Protein AF-A0A9P5U4Q5-F1 (afdb_monomer)

Sequence (91 aa):
RPCPGISTKLLKGQSPHSTYPFTLHDQFGDPWDYSVRRGILALFSPSCCDLKQGERMCEGCTALNDDKRLKGILIRANEGRQQFVGFVLES

Radius of gyration: 13.44 Å; Cα contacts (8 Å, |Δi|>4): 106; chains: 1; bounding box: 36×24×29 Å

Organism: NCBI:txid206335

pLDDT: mean 77.57, std 14.33, range [34.72, 90.06]

Secondary structure (DSSP, 8-state):
-----EEEEPPTT--HHHHS-HHHHHHHT-SSEEEEETTEEEEE-TT-----TT-SS-HHHHHHHH-HHHHHHHHHHHTTS----------

Mean predicted aligned error: 8.08 Å

Nearest PDB structures (foldseek):
  6d95-assembly1_A  TM=5.892E-01  e=1.589E+00  Cereibacter sphaeroides ATCC 17025
  5awh-assembly2_B  TM=5.321E-01  e=1.812E+00  Cereibacter sphaeroides ATCC 17025
  6tcb-assembly1_B  TM=4.401E-01  e=2.516E+00  Pseudomonas aeruginosa PAO1

Solvent-accessible surface area (backbone atoms only — not comparable to full-atom values): 5702 Å² total; per-residue (Å²): 117,59,43,88,52,53,61,48,76,52,54,94,90,56,53,69,72,73,52,42,66,59,71,57,42,66,74,68,61,53,88,55,46,76,48,77,56,98,57,29,42,36,36,37,36,78,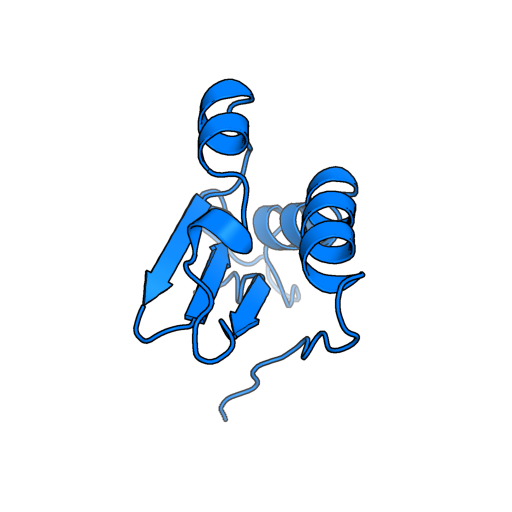75,36,81,64,61,58,92,91,53,92,54,12,69,37,31,50,50,58,75,63,36,66,65,57,51,50,48,48,46,61,49,31,75,83,53,93,80,83,69,79,81,86,84,80,133

Structure (mmCIF, N/CA/C/O backbone):
data_AF-A0A9P5U4Q5-F1
#
_entry.id   AF-A0A9P5U4Q5-F1
#
loop_
_atom_site.group_PDB
_atom_site.id
_atom_site.type_symbol
_atom_site.label_atom_id
_atom_site.label_alt_id
_atom_site.label_comp_id
_atom_site.label_asym_id
_atom_site.label_entity_id
_atom_site.label_seq_id
_atom_site.pdbx_PDB_ins_code
_atom_site.Cartn_x
_atom_site.Cartn_y
_atom_site.Cartn_z
_atom_site.occupancy
_atom_site.B_iso_or_equiv
_atom_site.auth_seq_id
_atom_site.auth_comp_id
_atom_site.auth_asym_id
_atom_site.auth_atom_id
_atom_site.pdbx_PDB_model_num
ATOM 1 N N . ARG A 1 1 ? 8.536 -12.592 -1.573 1.00 57.94 1 ARG A N 1
ATOM 2 C CA . ARG A 1 1 ? 8.241 -11.744 -2.757 1.00 57.94 1 ARG A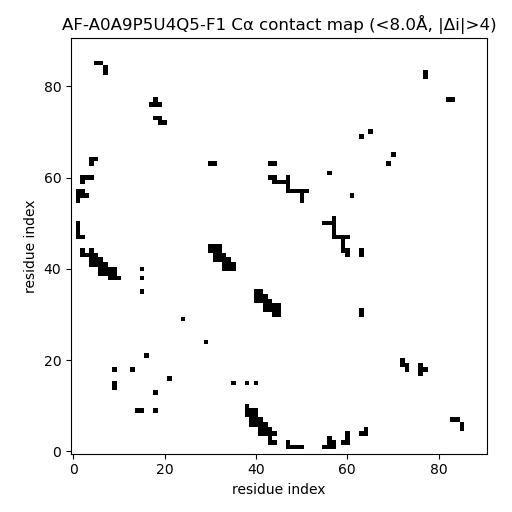 CA 1
ATOM 3 C C . ARG A 1 1 ? 9.304 -10.650 -2.823 1.00 57.94 1 ARG A C 1
ATOM 5 O O . ARG A 1 1 ? 9.660 -10.172 -1.754 1.00 57.94 1 ARG A O 1
ATOM 12 N N . PRO A 1 2 ? 9.782 -10.242 -4.012 1.00 66.44 2 PRO A N 1
ATOM 13 C CA . PRO A 1 2 ? 10.749 -9.143 -4.167 1.00 66.44 2 PRO A CA 1
ATOM 14 C C . PRO A 1 2 ? 10.191 -7.752 -3.791 1.00 66.44 2 PRO A C 1
ATOM 16 O O . PRO A 1 2 ? 10.932 -6.773 -3.758 1.00 66.44 2 PRO A O 1
ATOM 19 N N . CYS A 1 3 ? 8.897 -7.670 -3.454 1.00 72.12 3 CYS A N 1
ATOM 20 C CA . CYS A 1 3 ? 8.281 -6.535 -2.777 1.00 72.12 3 CYS A CA 1
ATOM 21 C C . CYS A 1 3 ? 7.804 -6.953 -1.378 1.00 72.12 3 CYS A C 1
ATOM 23 O O . CYS A 1 3 ? 6.905 -7.800 -1.299 1.00 72.12 3 CYS A O 1
ATOM 25 N N . PRO A 1 4 ? 8.352 -6.376 -0.290 1.00 72.94 4 PRO A N 1
ATOM 26 C CA . PRO A 1 4 ? 7.810 -6.568 1.058 1.00 72.94 4 PRO A CA 1
ATOM 27 C C . PRO A 1 4 ? 6.435 -5.903 1.237 1.00 72.94 4 PRO A C 1
ATOM 29 O O . PRO A 1 4 ? 5.657 -6.327 2.088 1.00 72.94 4 PRO A O 1
ATOM 32 N N . GLY A 1 5 ? 6.111 -4.908 0.404 1.00 83.94 5 GLY A N 1
ATOM 33 C CA . GLY A 1 5 ? 4.872 -4.142 0.504 1.00 83.94 5 GLY A CA 1
ATOM 34 C C . GLY A 1 5 ? 4.843 -3.213 1.721 1.00 83.94 5 GLY A C 1
ATOM 35 O O . GLY A 1 5 ? 5.835 -3.050 2.430 1.00 83.94 5 GLY A O 1
ATOM 36 N N . ILE A 1 6 ? 3.691 -2.588 1.952 1.00 87.00 6 ILE A N 1
ATOM 37 C CA . ILE A 1 6 ? 3.409 -1.759 3.126 1.00 87.00 6 ILE A CA 1
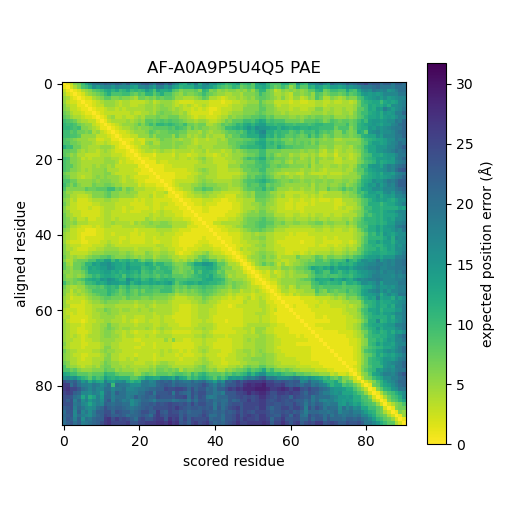ATOM 38 C C . ILE A 1 6 ? 2.331 -2.463 3.939 1.00 87.00 6 ILE A C 1
ATOM 40 O O . ILE A 1 6 ? 1.215 -2.652 3.461 1.00 87.00 6 ILE A O 1
ATOM 44 N N . SER A 1 7 ? 2.641 -2.839 5.176 1.00 85.94 7 SER A N 1
ATOM 45 C CA . SER A 1 7 ? 1.673 -3.451 6.085 1.00 85.94 7 SER A CA 1
ATOM 46 C C . SER A 1 7 ? 1.279 -2.502 7.206 1.00 85.94 7 SER A C 1
ATOM 48 O O . SER A 1 7 ? 2.135 -1.861 7.811 1.00 85.94 7 SER A O 1
ATOM 50 N N . THR A 1 8 ? -0.005 -2.479 7.543 1.00 81.88 8 THR A N 1
ATOM 51 C CA . THR A 1 8 ? -0.520 -1.821 8.740 1.00 81.88 8 THR A CA 1
ATOM 52 C C . THR A 1 8 ? -1.401 -2.779 9.533 1.00 81.88 8 THR A C 1
ATOM 54 O O . THR A 1 8 ? -2.191 -3.552 8.978 1.00 81.88 8 THR A O 1
ATOM 57 N N . LYS A 1 9 ? -1.244 -2.756 10.856 1.00 83.44 9 LYS A N 1
ATOM 58 C CA . LYS A 1 9 ? -2.057 -3.561 11.762 1.00 83.44 9 LYS A CA 1
ATOM 59 C C . LYS A 1 9 ? -3.385 -2.851 11.981 1.00 83.44 9 LYS A C 1
ATOM 61 O O . LYS A 1 9 ? -3.415 -1.712 12.436 1.00 83.44 9 LYS A O 1
ATOM 66 N N . LEU A 1 10 ? -4.479 -3.549 11.708 1.00 79.88 10 LEU A N 1
ATOM 67 C CA . LEU A 1 10 ? -5.812 -3.086 12.064 1.00 79.88 10 LEU A CA 1
ATOM 68 C C . LEU A 1 10 ? -5.956 -3.201 13.582 1.00 79.88 10 LEU A C 1
ATOM 70 O O . LEU A 1 10 ? -5.757 -4.272 14.166 1.00 79.88 10 LEU A O 1
ATOM 74 N N . LEU A 1 11 ? -6.264 -2.087 14.239 1.00 78.44 11 LEU A N 1
ATOM 75 C CA . LEU A 1 11 ? -6.495 -2.087 15.678 1.00 78.44 11 LEU A CA 1
ATOM 76 C C . LEU A 1 11 ? -7.792 -2.835 16.005 1.00 78.44 11 LEU A C 1
ATOM 78 O O . LEU A 1 11 ? -8.693 -2.974 15.175 1.00 78.44 11 LEU A O 1
ATOM 82 N N . LYS A 1 12 ? -7.909 -3.324 17.243 1.00 74.81 12 LYS A N 1
ATOM 83 C CA . LYS A 1 12 ? -9.111 -4.037 17.692 1.00 74.81 12 LYS A CA 1
ATOM 84 C C . LYS A 1 12 ? -10.336 -3.124 17.533 1.00 74.81 12 LYS A C 1
ATOM 86 O O . LYS A 1 12 ? -10.355 -2.024 18.075 1.00 74.81 12 LYS A O 1
ATOM 91 N N . GLY A 1 13 ? -11.337 -3.586 16.784 1.00 73.25 13 GLY A N 1
ATOM 92 C CA . GLY A 1 13 ? -12.544 -2.812 16.469 1.00 73.25 13 GLY A CA 1
ATOM 93 C C . GLY A 1 13 ? -12.466 -1.971 15.189 1.00 73.25 13 GLY A C 1
ATOM 94 O O . GLY A 1 13 ? -13.483 -1.410 14.795 1.00 73.25 13 GLY A O 1
ATOM 95 N N . GLN A 1 14 ? -11.317 -1.908 14.504 1.00 73.69 14 GLN A N 1
ATOM 96 C CA . GLN A 1 14 ? -11.245 -1.329 13.162 1.00 73.69 14 GLN A CA 1
ATOM 97 C C . GLN A 1 14 ? -11.642 -2.359 12.111 1.00 73.69 14 GLN A C 1
ATOM 99 O O . GLN A 1 14 ? -11.140 -3.485 12.091 1.00 73.69 14 GLN A O 1
ATOM 104 N N . SER A 1 15 ? -12.518 -1.944 11.200 1.00 79.62 15 SER A N 1
ATOM 105 C CA . SER A 1 15 ? -12.705 -2.663 9.948 1.00 79.62 15 SER A CA 1
ATOM 106 C C . SER A 1 15 ? -11.626 -2.219 8.956 1.00 79.62 15 SER A C 1
ATOM 108 O O . SER A 1 15 ? -11.207 -1.058 8.986 1.00 79.62 15 SER A O 1
ATOM 110 N N . PRO A 1 16 ? -11.210 -3.081 8.020 1.00 79.56 16 PRO A N 1
ATOM 111 C CA . PRO A 1 16 ? -10.300 -2.673 6.954 1.00 79.56 16 PRO A CA 1
ATOM 112 C C . PRO A 1 16 ? -10.817 -1.444 6.193 1.00 79.56 16 PRO A C 1
ATOM 114 O O . PRO A 1 16 ? -10.034 -0.579 5.813 1.00 79.56 16 PRO A O 1
ATOM 117 N N . HIS A 1 17 ? -12.144 -1.338 6.024 1.00 77.94 17 HIS A N 1
ATOM 118 C CA . HIS A 1 17 ? -12.802 -0.259 5.272 1.00 77.94 17 HIS A CA 1
ATOM 119 C C . HIS A 1 17 ? -12.707 1.097 5.975 1.00 77.94 17 HIS A C 1
ATOM 121 O O . HIS A 1 17 ? -12.848 2.131 5.333 1.00 77.94 17 HIS A O 1
ATOM 127 N N . SER A 1 18 ? -12.435 1.098 7.283 1.00 75.31 18 SER A N 1
ATOM 128 C CA . SER A 1 18 ? -12.148 2.316 8.047 1.00 75.31 18 SER A CA 1
ATOM 129 C C . SER A 1 18 ? -10.683 2.758 7.961 1.00 75.31 18 SER A C 1
ATOM 131 O O . SER A 1 18 ? -10.369 3.898 8.286 1.00 75.31 18 SER A O 1
ATOM 133 N N . THR A 1 19 ? -9.787 1.867 7.525 1.00 76.56 19 THR A N 1
ATOM 134 C CA . THR A 1 19 ? -8.338 2.109 7.454 1.00 76.56 19 THR A CA 1
ATOM 135 C C . THR A 1 19 ? -7.875 2.406 6.031 1.00 76.56 19 THR A C 1
ATOM 137 O O . THR A 1 19 ? -6.876 3.094 5.844 1.00 76.56 19 THR A O 1
ATOM 140 N N . TYR A 1 20 ? -8.586 1.907 5.019 1.00 84.56 20 TYR A N 1
ATOM 141 C CA . TYR A 1 20 ? -8.221 2.102 3.623 1.00 84.56 20 TYR A CA 1
ATOM 142 C C . TYR A 1 20 ? -9.452 2.351 2.739 1.00 84.56 20 TYR A C 1
ATOM 144 O O . TYR A 1 20 ? -10.440 1.621 2.845 1.00 84.56 20 TYR A O 1
ATOM 152 N N . PRO A 1 21 ? -9.421 3.366 1.855 1.00 85.12 21 PRO A N 1
ATOM 153 C CA . PRO A 1 21 ? -10.567 3.754 1.045 1.00 85.12 21 PRO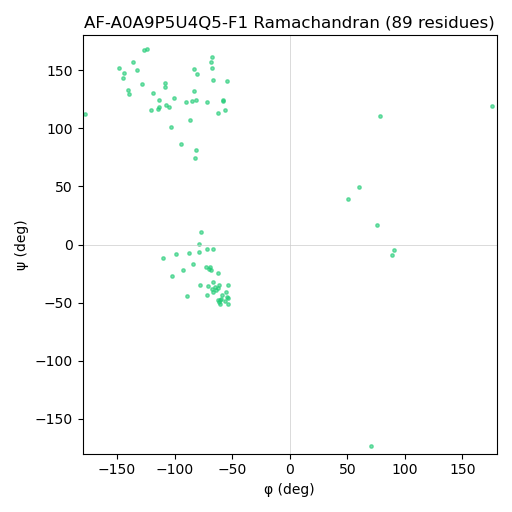 A CA 1
ATOM 154 C C . PRO A 1 21 ? -10.692 2.870 -0.207 1.00 85.12 21 PRO A C 1
ATOM 156 O O . PRO A 1 21 ? -10.407 3.310 -1.318 1.00 85.12 21 PRO A O 1
ATOM 159 N N . PHE A 1 22 ? -11.143 1.626 -0.039 1.00 85.25 22 PHE A N 1
ATOM 160 C CA . PHE A 1 22 ? -11.223 0.640 -1.130 1.00 85.25 22 PHE A CA 1
ATOM 161 C C . PHE A 1 22 ? -12.030 1.112 -2.346 1.00 85.25 22 PHE A C 1
ATOM 163 O O . PHE A 1 22 ? -11.598 0.934 -3.474 1.00 85.25 22 PHE A O 1
ATOM 170 N N . THR A 1 23 ? -13.157 1.794 -2.140 1.00 83.38 23 THR A N 1
ATOM 171 C CA . THR A 1 23 ? -13.960 2.313 -3.260 1.00 83.38 23 THR A CA 1
ATOM 172 C C . THR A 1 23 ? -13.193 3.335 -4.100 1.00 83.38 23 THR A C 1
ATOM 174 O O . THR A 1 23 ? -13.322 3.347 -5.320 1.00 83.38 23 THR A O 1
ATOM 177 N N . LEU A 1 24 ? -12.378 4.186 -3.464 1.00 82.88 24 LEU A N 1
ATOM 178 C CA . LEU A 1 24 ? -11.547 5.146 -4.194 1.00 82.88 24 L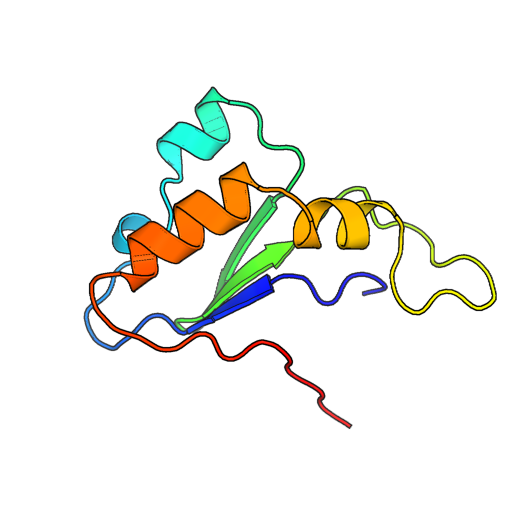EU A CA 1
ATOM 179 C C . LEU A 1 24 ? -10.407 4.439 -4.926 1.00 82.88 24 LEU A C 1
ATOM 181 O O . LEU A 1 24 ? -10.057 4.844 -6.027 1.00 82.88 24 LEU A O 1
ATOM 185 N N . HIS A 1 25 ? -9.854 3.384 -4.336 1.00 87.12 25 HIS A N 1
ATOM 186 C CA . HIS A 1 25 ? -8.815 2.578 -4.964 1.00 87.12 25 HIS A CA 1
ATOM 187 C C . HIS A 1 25 ? -9.280 1.961 -6.287 1.00 87.12 25 HIS A C 1
ATOM 189 O O . HIS A 1 25 ? -8.599 2.102 -7.302 1.00 87.12 25 HIS A O 1
ATOM 195 N N . ASP A 1 26 ? -10.478 1.370 -6.292 1.00 84.31 26 ASP A N 1
ATOM 196 C CA . ASP A 1 26 ? -11.068 0.788 -7.499 1.00 84.31 26 ASP A CA 1
ATOM 197 C C . ASP A 1 26 ? -11.408 1.875 -8.533 1.00 84.31 26 ASP A C 1
ATOM 199 O O . ASP A 1 26 ? -11.167 1.708 -9.727 1.00 84.31 26 ASP A O 1
ATOM 203 N N . GLN A 1 27 ? -11.934 3.019 -8.080 1.00 86.50 27 GLN A N 1
ATOM 204 C CA . GLN A 1 27 ? -12.331 4.122 -8.960 1.00 86.50 27 GLN A CA 1
ATOM 205 C C . GLN A 1 27 ? -11.139 4.807 -9.643 1.00 86.50 27 GLN A C 1
ATOM 207 O O . GLN A 1 27 ? -11.249 5.212 -10.800 1.00 86.50 27 GLN A O 1
ATOM 212 N N . PHE A 1 28 ? -10.022 4.972 -8.933 1.00 82.94 28 PHE A N 1
ATOM 213 C CA . PHE A 1 28 ? -8.828 5.629 -9.467 1.00 82.94 28 PHE A CA 1
ATOM 214 C C . PHE A 1 28 ? -7.878 4.674 -10.194 1.00 82.94 28 PHE A C 1
ATOM 216 O O . PHE A 1 28 ? -6.931 5.153 -10.817 1.00 82.94 28 PHE A O 1
ATOM 223 N N . GLY A 1 29 ? -8.129 3.360 -10.148 1.00 84.06 29 GLY A N 1
ATOM 224 C CA . GLY A 1 29 ? -7.274 2.364 -10.791 1.00 84.06 29 GLY A CA 1
ATOM 225 C C . GLY A 1 29 ? -5.853 2.411 -10.240 1.00 84.06 29 GLY A C 1
ATOM 226 O O . GLY A 1 29 ? -4.893 2.539 -11.001 1.00 84.06 29 GLY A O 1
ATOM 227 N N . ASP A 1 30 ? -5.727 2.397 -8.912 1.00 87.62 30 ASP A N 1
ATOM 228 C CA . ASP A 1 30 ? -4.436 2.537 -8.243 1.00 87.62 30 ASP A CA 1
ATOM 229 C C . ASP A 1 30 ? -3.424 1.493 -8.754 1.00 87.62 30 ASP A C 1
ATOM 231 O O . ASP A 1 30 ? -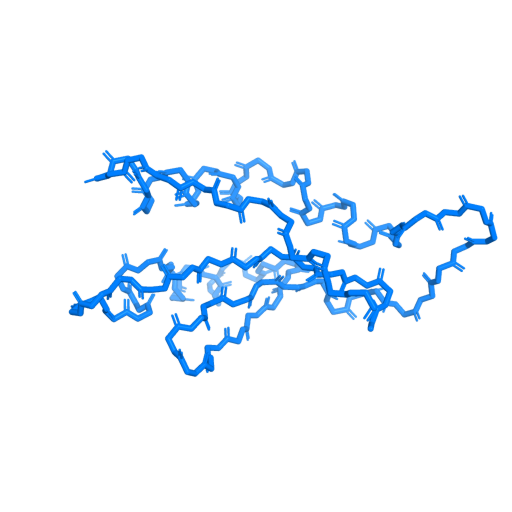3.772 0.329 -8.941 1.00 87.62 30 ASP A O 1
ATOM 235 N N . PRO A 1 31 ? -2.143 1.861 -8.935 1.00 86.50 31 PRO A N 1
ATOM 236 C CA . PRO A 1 31 ? -1.134 0.963 -9.504 1.00 86.50 31 PRO A CA 1
ATOM 237 C C . PRO A 1 31 ? -0.620 -0.099 -8.513 1.00 86.50 31 PRO A C 1
ATOM 239 O O . PRO A 1 31 ? 0.388 -0.762 -8.768 1.00 86.50 31 PRO A O 1
ATOM 242 N N . TRP A 1 32 ? -1.276 -0.246 -7.364 1.00 88.12 32 TRP A N 1
ATOM 243 C CA . TRP A 1 32 ? -0.966 -1.238 -6.343 1.00 88.12 32 TRP A CA 1
ATOM 244 C C . TRP A 1 32 ? -2.204 -2.045 -6.000 1.00 88.12 32 TRP A C 1
ATOM 246 O O . TRP A 1 32 ? -3.305 -1.690 -6.380 1.00 88.12 32 TRP A O 1
ATOM 256 N N . ASP A 1 33 ? -2.010 -3.135 -5.281 1.00 90.00 33 ASP A N 1
ATOM 257 C CA . ASP A 1 33 ? -3.065 -4.039 -4.848 1.00 90.00 33 ASP A CA 1
ATOM 258 C C . ASP A 1 33 ? -3.005 -4.180 -3.319 1.00 90.00 33 ASP A C 1
ATOM 260 O O . ASP A 1 33 ? -2.059 -3.718 -2.662 1.00 90.00 33 ASP A O 1
ATOM 264 N N . TYR A 1 34 ? -4.033 -4.775 -2.726 1.00 89.19 34 TYR A N 1
ATOM 265 C CA . TYR A 1 34 ? -4.171 -4.914 -1.288 1.00 89.19 34 TYR A CA 1
ATOM 266 C C . TYR A 1 34 ? -4.635 -6.310 -0.878 1.00 89.19 34 TYR A C 1
ATOM 268 O O . TYR A 1 34 ? -5.264 -7.067 -1.609 1.00 89.19 34 TYR A O 1
ATOM 276 N N . SER A 1 35 ? -4.342 -6.670 0.365 1.00 88.50 35 SER A N 1
ATOM 277 C CA . SER A 1 35 ? -4.910 -7.850 0.998 1.00 88.50 35 SER A CA 1
ATOM 278 C C . SER A 1 35 ? -5.161 -7.595 2.471 1.00 88.50 35 SER A C 1
ATOM 280 O O . SER A 1 35 ? -4.426 -6.862 3.130 1.00 88.50 35 SER A O 1
ATOM 282 N N . VAL A 1 36 ? -6.205 -8.227 2.998 1.00 88.38 36 VAL A N 1
ATOM 283 C CA . VAL A 1 36 ? -6.534 -8.186 4.419 1.00 88.38 36 VAL A CA 1
ATOM 284 C C . VAL A 1 36 ? -6.517 -9.609 4.946 1.00 88.38 36 VAL A C 1
ATOM 286 O O . VAL A 1 36 ? -7.329 -10.440 4.540 1.00 88.38 36 VAL A O 1
ATOM 289 N N . ARG A 1 37 ? -5.599 -9.913 5.865 1.00 87.25 37 ARG A N 1
ATOM 290 C CA . ARG A 1 37 ? -5.506 -11.237 6.495 1.00 87.25 37 ARG A CA 1
ATOM 291 C C . ARG A 1 37 ? -5.198 -11.090 7.976 1.00 87.25 37 ARG A C 1
ATOM 293 O O . ARG A 1 37 ? -4.271 -10.384 8.347 1.00 87.25 37 ARG A O 1
ATOM 300 N N . ARG A 1 38 ? -5.976 -11.768 8.830 1.00 86.38 38 ARG A N 1
ATOM 301 C CA . ARG A 1 38 ? -5.773 -11.816 10.296 1.00 86.38 38 ARG A CA 1
ATOM 302 C C . ARG A 1 38 ? -5.601 -10.432 10.951 1.00 86.38 38 ARG A C 1
ATOM 304 O O . ARG A 1 38 ? -4.780 -10.264 11.845 1.00 86.38 38 ARG A O 1
ATOM 311 N N . GLY A 1 39 ? -6.368 -9.437 10.500 1.00 83.94 39 GLY A N 1
ATOM 312 C CA . GLY A 1 39 ? -6.282 -8.074 11.037 1.00 83.94 39 GLY A CA 1
ATOM 313 C C . GLY A 1 39 ? -5.055 -7.286 10.567 1.00 83.94 39 GLY A C 1
ATOM 314 O O . GLY A 1 39 ? -4.711 -6.284 11.179 1.00 83.94 39 GLY A O 1
ATOM 315 N N . ILE A 1 40 ? -4.384 -7.721 9.503 1.00 86.50 40 ILE A N 1
ATOM 316 C CA . ILE A 1 40 ? -3.299 -6.985 8.855 1.00 86.50 40 ILE A CA 1
ATOM 317 C C . ILE A 1 40 ? -3.784 -6.584 7.468 1.00 86.50 40 ILE A C 1
ATOM 319 O O . ILE A 1 40 ? -4.205 -7.443 6.691 1.00 86.50 40 ILE A O 1
ATOM 323 N N . LEU A 1 41 ? -3.732 -5.286 7.177 1.00 87.75 41 LEU A N 1
ATOM 324 C CA . LEU A 1 41 ? -3.857 -4.756 5.826 1.00 87.75 41 LEU A CA 1
ATOM 325 C C . LEU A 1 41 ? -2.451 -4.681 5.230 1.00 87.75 41 LEU A C 1
ATOM 327 O O . LEU A 1 41 ? -1.580 -4.025 5.794 1.00 87.75 41 LEU A O 1
ATOM 331 N N . ALA A 1 42 ? -2.240 -5.341 4.100 1.00 89.12 42 ALA A N 1
ATOM 332 C CA . ALA A 1 42 ? -0.998 -5.292 3.345 1.00 89.12 42 ALA A CA 1
ATOM 333 C C . ALA A 1 42 ? -1.264 -4.731 1.949 1.00 89.12 42 ALA A C 1
ATOM 335 O O . ALA A 1 42 ? -2.161 -5.203 1.258 1.00 89.12 42 ALA A O 1
ATOM 336 N N . LEU A 1 43 ? -0.467 -3.751 1.548 1.00 90.06 43 LEU A N 1
ATOM 337 C CA . LEU A 1 43 ? -0.464 -3.105 0.241 1.00 90.06 43 LEU A CA 1
ATOM 338 C C . LEU A 1 43 ? 0.790 -3.550 -0.506 1.00 90.06 43 LEU A C 1
ATOM 340 O O . LEU A 1 43 ? 1.873 -3.581 0.078 1.00 90.06 43 LEU A O 1
ATOM 344 N N . PHE A 1 44 ? 0.675 -3.904 -1.777 1.00 89.31 44 PHE A N 1
ATOM 345 C CA . PHE A 1 44 ? 1.803 -4.414 -2.551 1.00 89.31 44 PHE A CA 1
ATOM 346 C C . PHE A 1 44 ? 1.685 -4.029 -4.020 1.00 89.31 44 PHE A C 1
ATOM 348 O O . PHE A 1 44 ? 0.596 -3.872 -4.553 1.00 89.31 44 PHE A O 1
ATOM 355 N N . SER A 1 45 ? 2.823 -3.903 -4.695 1.00 89.88 45 SER A N 1
ATOM 356 C CA . SER A 1 45 ? 2.840 -3.658 -6.133 1.00 89.88 45 SER A CA 1
ATOM 357 C C . SER A 1 45 ? 2.724 -4.986 -6.895 1.00 89.88 45 SER A C 1
ATOM 359 O O . SER A 1 45 ? 3.562 -5.872 -6.677 1.00 89.88 45 SER A O 1
ATOM 361 N N . PRO A 1 46 ? 1.722 -5.158 -7.782 1.00 86.25 46 PRO A N 1
ATOM 362 C CA . PRO A 1 46 ? 1.601 -6.350 -8.617 1.00 86.25 46 PRO A CA 1
ATOM 363 C C . PRO A 1 46 ? 2.654 -6.392 -9.734 1.00 86.25 46 PRO A C 1
ATOM 365 O O . PRO A 1 46 ? 2.944 -7.469 -10.240 1.00 86.25 46 PRO A O 1
ATOM 368 N N . SER A 1 47 ? 3.266 -5.254 -10.090 1.00 82.94 47 SER A N 1
ATOM 369 C CA . SER A 1 47 ? 4.283 -5.166 -11.151 1.00 82.94 47 SER A CA 1
ATOM 370 C C . SER A 1 47 ? 5.677 -5.628 -10.713 1.00 82.94 47 SER A C 1
ATOM 372 O O . SER A 1 47 ? 6.623 -5.617 -11.499 1.00 82.94 47 SER A O 1
ATOM 374 N N . CYS A 1 48 ? 5.824 -6.052 -9.457 1.00 80.50 48 CYS A N 1
ATOM 375 C CA . CYS A 1 48 ? 7.080 -6.544 -8.917 1.00 80.50 48 CYS A CA 1
ATOM 376 C C . CYS A 1 48 ? 7.340 -8.010 -9.292 1.00 80.50 48 CYS A C 1
ATOM 378 O O . CYS A 1 48 ? 7.095 -8.916 -8.488 1.00 80.50 48 CYS A O 1
ATOM 380 N N . CYS A 1 49 ? 7.842 -8.235 -10.504 1.00 73.62 49 CYS A N 1
ATOM 381 C CA . CYS A 1 49 ? 8.182 -9.574 -10.989 1.00 73.62 49 CYS A CA 1
ATOM 382 C C . CYS A 1 49 ? 9.623 -9.967 -10.644 1.00 73.62 49 CYS A C 1
ATOM 384 O O . CYS A 1 49 ? 9.844 -11.058 -10.127 1.00 73.62 49 CYS A O 1
ATOM 386 N N . ASP A 1 50 ? 10.573 -9.046 -10.833 1.00 75.00 50 ASP A N 1
ATOM 387 C CA . ASP A 1 50 ? 12.006 -9.326 -10.738 1.00 75.00 50 ASP A CA 1
ATOM 388 C C . ASP A 1 50 ? 12.746 -8.282 -9.896 1.00 75.00 50 ASP A C 1
ATOM 390 O O . ASP A 1 50 ? 12.363 -7.111 -9.827 1.00 75.00 50 ASP A O 1
ATOM 394 N N . LEU A 1 51 ? 13.828 -8.722 -9.255 1.00 81.56 51 LEU A N 1
ATOM 395 C CA . LEU A 1 51 ? 14.762 -7.871 -8.525 1.00 81.56 51 LEU A CA 1
ATOM 396 C C . LEU A 1 51 ? 16.050 -7.776 -9.342 1.00 81.56 51 LEU A C 1
ATOM 398 O O . LEU A 1 51 ? 16.672 -8.808 -9.610 1.00 81.56 51 LEU A O 1
ATOM 402 N N . LYS A 1 52 ? 16.459 -6.571 -9.760 1.00 79.69 52 LYS A N 1
ATOM 403 C CA . LYS A 1 52 ? 17.726 -6.429 -10.491 1.00 79.69 52 LYS A CA 1
ATOM 404 C C . LYS A 1 52 ? 18.892 -6.732 -9.549 1.00 79.69 52 LYS A C 1
ATOM 406 O O . LYS A 1 52 ? 18.807 -6.542 -8.335 1.00 79.69 52 LYS A O 1
ATOM 411 N N . GLN A 1 53 ? 20.001 -7.211 -10.105 1.00 79.50 53 GLN A N 1
ATOM 412 C CA . GLN A 1 53 ? 21.181 -7.555 -9.315 1.00 79.50 53 GLN A CA 1
ATOM 413 C C . GLN A 1 53 ? 21.681 -6.333 -8.525 1.00 79.50 53 GLN A C 1
ATOM 415 O O . GLN A 1 53 ? 21.961 -5.287 -9.101 1.00 79.50 53 GLN A O 1
ATOM 420 N N . GLY A 1 54 ? 21.795 -6.480 -7.201 1.00 79.50 54 GLY A N 1
ATOM 421 C CA . GLY A 1 54 ? 22.219 -5.409 -6.293 1.00 79.50 54 GLY A CA 1
ATOM 422 C C . GLY A 1 54 ? 21.087 -4.526 -5.753 1.00 79.50 54 GLY A C 1
ATOM 423 O O . GLY A 1 54 ? 21.321 -3.760 -4.819 1.00 79.50 54 GLY A O 1
ATOM 424 N N . GLU A 1 55 ? 19.859 -4.653 -6.263 1.00 79.56 55 GLU A N 1
ATOM 425 C CA . GLU A 1 55 ? 18.698 -3.967 -5.694 1.00 79.56 55 GLU A CA 1
ATOM 426 C C . GLU A 1 55 ? 18.162 -4.712 -4.468 1.00 79.56 55 GLU A C 1
ATOM 428 O O . GLU A 1 55 ? 18.202 -5.938 -4.386 1.00 79.56 55 GLU A O 1
ATOM 433 N N . ARG A 1 56 ? 17.636 -3.959 -3.494 1.00 79.62 56 ARG A N 1
ATOM 434 C CA . ARG A 1 56 ? 16.946 -4.519 -2.315 1.00 79.62 56 ARG A CA 1
ATOM 435 C C . ARG A 1 56 ? 15.436 -4.646 -2.515 1.00 79.62 56 ARG A C 1
ATOM 437 O O . ARG A 1 56 ? 14.795 -5.424 -1.818 1.00 79.62 56 ARG A O 1
ATOM 444 N N . MET A 1 57 ? 14.880 -3.869 -3.442 1.00 82.50 57 MET A N 1
ATOM 445 C CA . MET A 1 57 ? 13.465 -3.830 -3.802 1.00 82.50 57 MET A CA 1
ATOM 446 C C . MET A 1 57 ? 13.339 -3.583 -5.302 1.00 82.50 57 MET A C 1
ATOM 448 O O . MET A 1 57 ? 14.111 -2.810 -5.861 1.00 82.50 57 MET A O 1
ATOM 452 N N . CYS A 1 58 ? 12.352 -4.213 -5.933 1.00 86.94 58 CYS A N 1
ATOM 453 C CA . CYS A 1 58 ? 12.031 -3.942 -7.331 1.00 86.94 58 CYS A CA 1
ATOM 454 C C . CYS A 1 58 ? 11.461 -2.525 -7.511 1.00 86.94 58 CYS A C 1
ATOM 456 O O . CYS A 1 58 ? 10.898 -1.933 -6.583 1.00 86.94 58 CYS A O 1
ATOM 458 N N . GLU A 1 59 ? 11.494 -2.035 -8.747 1.00 86.50 59 GLU A N 1
ATOM 459 C CA . GLU A 1 59 ? 10.985 -0.714 -9.129 1.00 86.50 59 GLU A CA 1
ATOM 460 C C . GLU A 1 59 ? 9.523 -0.485 -8.717 1.00 86.50 59 GLU A C 1
ATOM 462 O O . GLU A 1 59 ? 9.208 0.533 -8.104 1.00 86.50 59 GLU A O 1
ATOM 467 N N . GLY A 1 60 ? 8.640 -1.463 -8.948 1.00 86.88 60 GLY A N 1
ATOM 468 C CA . GLY A 1 60 ? 7.231 -1.359 -8.561 1.00 86.88 60 GLY A CA 1
ATOM 469 C C . GLY A 1 60 ? 7.024 -1.198 -7.050 1.00 86.88 60 GLY A C 1
ATOM 470 O O . GLY A 1 60 ? 6.126 -0.476 -6.618 1.00 86.88 60 GLY A O 1
ATOM 471 N N . CYS A 1 61 ? 7.870 -1.826 -6.230 1.00 87.31 61 CYS A N 1
ATOM 472 C CA . 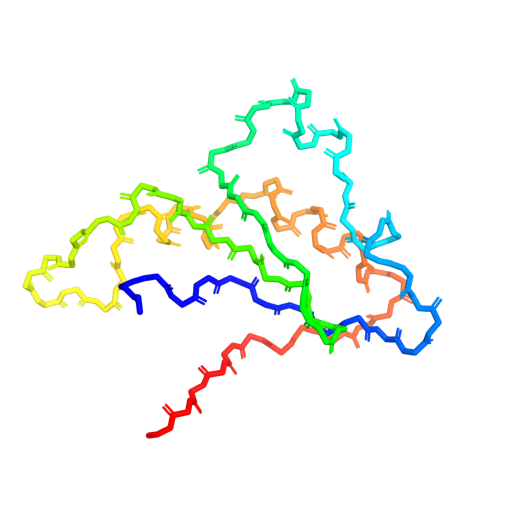CYS A 1 61 ? 7.790 -1.695 -4.776 1.00 87.31 61 CYS A CA 1
ATOM 473 C C . CYS A 1 61 ? 8.383 -0.373 -4.284 1.00 87.31 61 CYS A C 1
ATOM 475 O O . CYS A 1 61 ? 7.877 0.210 -3.328 1.00 87.31 61 CYS A O 1
ATOM 477 N N . THR A 1 62 ? 9.432 0.113 -4.946 1.00 87.50 62 THR A N 1
ATOM 478 C CA . THR A 1 62 ? 9.991 1.444 -4.694 1.00 87.50 62 THR A CA 1
ATOM 479 C C . THR A 1 62 ? 8.956 2.521 -5.016 1.00 87.50 62 THR A C 1
ATOM 481 O O . THR A 1 62 ? 8.664 3.352 -4.163 1.00 87.50 62 THR A O 1
ATOM 484 N N . ALA A 1 63 ? 8.299 2.436 -6.179 1.00 88.81 63 ALA A N 1
ATOM 485 C CA . ALA A 1 63 ? 7.228 3.350 -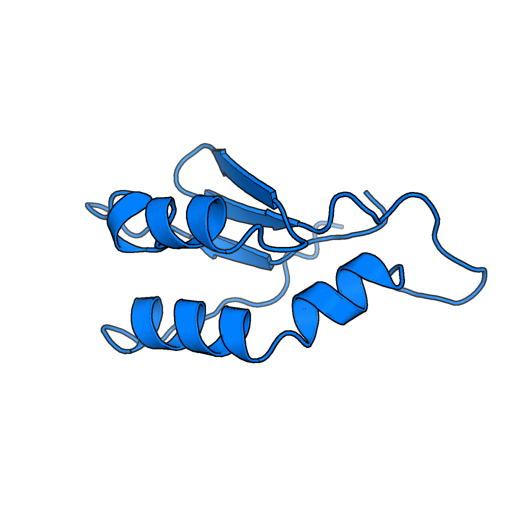6.572 1.00 88.81 63 ALA A CA 1
ATOM 486 C C . ALA A 1 63 ? 6.054 3.337 -5.580 1.00 88.81 63 ALA A C 1
ATOM 488 O O . ALA A 1 63 ? 5.587 4.398 -5.174 1.00 88.81 63 ALA A O 1
ATOM 489 N N . LEU A 1 64 ? 5.625 2.151 -5.125 1.00 89.38 64 LEU A N 1
ATOM 490 C CA . LEU A 1 64 ? 4.620 2.017 -4.065 1.00 89.38 64 LEU A CA 1
ATOM 491 C C . LEU A 1 64 ? 5.037 2.762 -2.791 1.00 89.38 64 LEU A C 1
ATOM 493 O O . LEU A 1 64 ? 4.246 3.498 -2.205 1.00 89.38 64 LEU A O 1
ATOM 497 N N . ASN A 1 65 ? 6.279 2.553 -2.352 1.00 87.38 65 ASN A N 1
ATOM 498 C CA . ASN A 1 65 ? 6.801 3.144 -1.126 1.00 87.38 65 ASN A CA 1
ATOM 499 C C . ASN A 1 65 ? 7.004 4.661 -1.240 1.00 87.38 65 ASN A C 1
ATOM 501 O O . ASN A 1 65 ? 7.034 5.349 -0.221 1.00 87.38 65 ASN A O 1
ATOM 505 N N . ASP A 1 66 ? 7.112 5.190 -2.457 1.00 88.56 66 ASP A N 1
ATOM 506 C CA . ASP A 1 66 ? 7.281 6.616 -2.730 1.00 88.56 66 ASP A CA 1
ATOM 507 C C . ASP A 1 66 ? 5.994 7.345 -3.122 1.00 88.56 66 ASP A C 1
ATOM 509 O O . ASP A 1 66 ? 5.975 8.582 -3.126 1.00 88.56 66 ASP A O 1
ATOM 513 N N . ASP A 1 67 ? 4.895 6.619 -3.339 1.00 89.50 67 ASP A N 1
ATOM 514 C CA . ASP A 1 67 ? 3.622 7.197 -3.749 1.00 89.50 67 ASP A CA 1
ATOM 515 C C . ASP A 1 67 ? 3.059 8.159 -2.685 1.00 89.50 67 ASP A C 1
ATOM 517 O O . ASP A 1 67 ? 2.672 7.790 -1.570 1.00 89.50 67 ASP A O 1
ATOM 521 N N . LYS A 1 68 ? 3.006 9.447 -3.041 1.00 89.19 68 LYS A N 1
ATOM 522 C CA . LYS A 1 68 ? 2.561 10.522 -2.142 1.00 89.19 68 LYS A CA 1
ATOM 523 C C . LYS A 1 68 ? 1.080 10.412 -1.791 1.00 89.19 68 LYS A C 1
ATOM 525 O O . LYS A 1 68 ? 0.686 10.806 -0.692 1.00 89.19 68 LYS A O 1
ATOM 530 N N . ARG A 1 69 ? 0.251 9.901 -2.704 1.00 87.88 69 ARG A N 1
ATOM 531 C CA . ARG A 1 69 ? -1.187 9.746 -2.476 1.00 87.88 69 ARG A CA 1
ATOM 532 C C . ARG A 1 69 ? -1.432 8.615 -1.492 1.00 87.88 69 ARG A C 1
ATOM 534 O O . ARG A 1 69 ? -2.199 8.812 -0.551 1.00 87.88 69 ARG A O 1
ATOM 541 N N . LEU A 1 70 ? -0.730 7.496 -1.648 1.00 87.31 70 LEU A N 1
ATOM 542 C CA . LEU A 1 70 ? -0.764 6.387 -0.709 1.00 87.31 70 LEU A CA 1
ATOM 543 C C . LEU A 1 70 ? -0.292 6.825 0.674 1.00 87.31 70 LEU A C 1
ATOM 545 O O . LEU A 1 70 ? -1.000 6.606 1.655 1.00 87.31 70 LEU A O 1
ATOM 549 N N . LYS A 1 71 ? 0.842 7.534 0.756 1.00 87.12 71 LYS A N 1
ATOM 550 C CA . LYS A 1 71 ? 1.310 8.138 2.013 1.00 87.12 71 LYS A CA 1
ATOM 551 C C . LYS A 1 71 ? 0.235 9.019 2.642 1.00 87.12 71 LYS A C 1
ATOM 553 O O . LYS A 1 71 ? -0.040 8.871 3.823 1.00 87.12 71 LYS A O 1
ATOM 558 N N . GLY A 1 72 ? -0.424 9.880 1.867 1.00 85.69 72 GLY A N 1
ATOM 559 C CA . GLY A 1 72 ? -1.510 10.728 2.362 1.00 85.69 72 GLY A CA 1
ATOM 560 C C . GLY A 1 72 ? -2.739 9.948 2.846 1.00 85.69 72 GLY A C 1
ATOM 561 O O . GLY A 1 72 ? -3.329 10.316 3.858 1.00 85.69 72 GLY A O 1
ATOM 562 N N . ILE A 1 73 ? -3.130 8.873 2.153 1.00 84.50 73 ILE A N 1
ATOM 563 C CA . ILE A 1 73 ? -4.219 7.975 2.576 1.00 84.50 73 ILE A CA 1
ATOM 564 C C . ILE A 1 73 ? -3.877 7.342 3.920 1.00 84.50 73 ILE A C 1
ATOM 566 O O . ILE A 1 73 ? -4.676 7.410 4.851 1.00 84.50 73 ILE A O 1
ATOM 570 N N . LEU A 1 74 ? -2.681 6.763 4.015 1.00 81.06 74 LEU A N 1
ATOM 571 C CA . LEU A 1 74 ? -2.200 6.114 5.222 1.00 81.06 74 LEU A CA 1
ATOM 572 C C . LEU A 1 74 ? -2.116 7.122 6.368 1.00 81.06 74 LEU A C 1
ATOM 574 O O . LEU A 1 74 ? -2.661 6.868 7.438 1.00 81.06 74 LEU A O 1
ATOM 578 N N . ILE A 1 75 ? -1.492 8.279 6.140 1.00 81.88 75 ILE A N 1
ATOM 579 C CA . ILE A 1 75 ? -1.396 9.362 7.120 1.00 81.88 75 ILE A CA 1
ATOM 580 C C . ILE A 1 75 ? -2.786 9.730 7.628 1.00 81.88 75 ILE A C 1
ATOM 582 O O . ILE A 1 75 ? -2.984 9.666 8.826 1.00 81.88 75 ILE A O 1
ATOM 586 N N . ARG A 1 76 ? -3.782 9.988 6.774 1.00 79.81 76 ARG A N 1
ATOM 587 C CA . ARG A 1 76 ? -5.145 10.318 7.239 1.00 79.81 76 ARG A CA 1
ATOM 588 C C . ARG A 1 76 ? -5.831 9.175 7.981 1.00 79.81 76 ARG A C 1
ATOM 590 O O . ARG A 1 76 ? -6.537 9.418 8.955 1.00 79.81 76 ARG A O 1
ATOM 597 N N . ALA A 1 77 ? -5.607 7.932 7.557 1.00 73.62 77 ALA A N 1
ATOM 598 C CA . ALA A 1 77 ? -6.085 6.761 8.286 1.00 73.62 77 ALA A CA 1
ATOM 599 C C . ALA A 1 77 ? -5.461 6.658 9.693 1.00 73.62 77 ALA A C 1
ATOM 601 O O . ALA A 1 77 ? -6.066 6.074 10.593 1.00 73.62 77 ALA A O 1
ATOM 602 N N . ASN A 1 78 ? -4.277 7.254 9.888 1.00 69.25 78 ASN A N 1
ATOM 603 C CA . ASN A 1 78 ? -3.497 7.214 11.122 1.00 69.25 78 ASN A CA 1
ATOM 604 C C . ASN A 1 78 ? -3.423 8.553 11.883 1.00 69.25 78 ASN A C 1
ATOM 606 O O . ASN A 1 78 ? -3.014 8.573 13.031 1.00 69.25 78 ASN A O 1
ATOM 610 N N . GLU A 1 79 ? -3.837 9.687 11.322 1.00 61.62 79 GLU A N 1
ATOM 611 C CA . GLU A 1 79 ? -3.892 10.992 12.005 1.00 61.62 79 GLU A CA 1
ATOM 612 C C . GLU A 1 79 ? -5.030 11.042 13.033 1.00 61.62 79 GLU A C 1
ATOM 614 O O . GLU A 1 79 ? -5.119 11.961 13.841 1.00 61.62 79 GLU A O 1
ATOM 619 N N . GLY A 1 80 ? -5.828 9.975 13.100 1.00 50.72 80 GLY A N 1
ATOM 620 C CA . GLY A 1 80 ? -6.627 9.638 14.269 1.00 50.72 80 GLY A CA 1
ATOM 621 C C . GLY A 1 80 ? -5.868 8.955 15.420 1.00 50.72 80 GLY A C 1
ATOM 622 O O . GLY A 1 80 ? -6.531 8.720 16.423 1.00 50.72 80 GLY A O 1
ATOM 623 N N . ARG A 1 81 ? -4.573 8.580 15.295 1.00 51.75 81 ARG A N 1
ATOM 624 C CA . ARG A 1 81 ? -3.664 7.985 16.321 1.00 51.75 81 ARG A CA 1
ATOM 625 C C . ARG A 1 81 ? -2.283 7.598 15.732 1.00 51.75 81 ARG A C 1
ATOM 627 O O . ARG A 1 81 ? -2.193 6.692 14.916 1.00 51.75 81 ARG A O 1
ATOM 634 N N . GLN A 1 82 ? -1.191 8.188 16.223 1.00 43.44 82 GLN A N 1
ATOM 635 C CA . GLN A 1 82 ? 0.188 7.834 15.843 1.00 43.44 82 GLN A CA 1
ATOM 636 C C . GLN A 1 82 ? 0.521 6.340 16.065 1.00 43.44 82 GLN A C 1
ATOM 638 O O . GLN A 1 82 ? 0.592 5.910 17.213 1.00 43.44 82 GLN A O 1
ATOM 643 N N . GLN A 1 83 ? 0.800 5.582 14.995 1.00 42.09 83 GLN A N 1
ATOM 644 C CA . GLN A 1 83 ? 1.856 4.548 14.921 1.00 42.09 83 GLN A CA 1
ATOM 645 C C . GLN A 1 83 ? 1.909 3.927 13.515 1.00 42.09 83 GLN A C 1
ATOM 647 O O . GLN A 1 83 ? 0.990 3.227 13.098 1.00 42.09 83 GLN A O 1
ATOM 652 N N . PHE A 1 84 ? 2.993 4.171 12.775 1.00 51.78 84 PHE A N 1
ATOM 653 C CA . PHE A 1 84 ? 3.395 3.338 11.641 1.00 51.78 84 PHE A CA 1
ATOM 654 C C . PHE A 1 84 ? 4.575 2.491 12.088 1.00 51.78 84 PHE A C 1
ATOM 656 O O . PHE A 1 84 ? 5.625 3.034 12.421 1.00 51.78 84 PHE A O 1
ATOM 663 N N . VAL A 1 85 ? 4.410 1.171 12.077 1.00 48.69 85 VAL A N 1
ATOM 664 C CA . VAL A 1 85 ? 5.544 0.251 12.164 1.00 48.69 85 VAL A CA 1
ATOM 665 C C . VAL A 1 85 ? 5.902 -0.108 10.730 1.00 48.69 85 VAL A C 1
ATOM 667 O O . VAL A 1 85 ? 5.362 -1.043 10.146 1.00 48.69 85 VAL A O 1
ATOM 670 N N . GLY A 1 86 ? 6.740 0.728 10.119 1.00 46.06 86 GLY A N 1
ATOM 671 C CA . GLY A 1 86 ? 7.470 0.319 8.928 1.00 46.06 86 GLY A CA 1
ATOM 672 C C . GLY A 1 86 ? 8.462 -0.777 9.315 1.00 46.06 86 GLY A C 1
ATOM 673 O O . GLY A 1 86 ? 9.079 -0.683 10.372 1.00 46.06 86 GLY A O 1
ATOM 674 N N . PHE A 1 87 ? 8.613 -1.762 8.429 1.00 45.19 87 PHE A N 1
ATOM 675 C CA . PHE A 1 87 ? 9.464 -2.956 8.524 1.00 45.19 87 PHE A CA 1
ATOM 676 C C . PHE A 1 87 ? 8.937 -4.110 9.389 1.00 45.19 87 PHE A C 1
ATOM 678 O O . PHE A 1 87 ? 8.983 -4.083 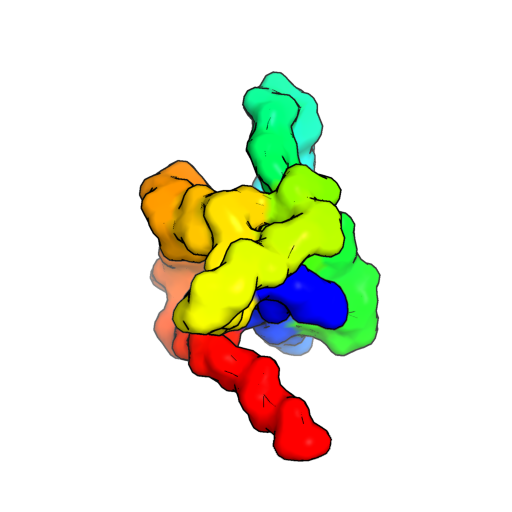10.615 1.00 45.19 87 PHE A O 1
ATOM 685 N N . VAL A 1 88 ? 8.569 -5.202 8.710 1.00 43.53 88 VAL A N 1
ATOM 686 C CA . VAL A 1 88 ? 8.705 -6.559 9.250 1.00 43.53 88 VAL A CA 1
ATOM 687 C C . VAL A 1 88 ? 9.919 -7.182 8.563 1.00 43.53 88 VAL A C 1
ATOM 689 O O . VAL A 1 88 ? 9.853 -7.574 7.400 1.00 43.53 88 VAL A O 1
ATOM 692 N N . LEU A 1 89 ? 11.048 -7.204 9.270 1.00 37.91 89 LEU A N 1
ATOM 693 C CA . LEU A 1 89 ? 12.127 -8.153 9.015 1.00 37.91 89 LEU A CA 1
ATOM 694 C C . LEU A 1 89 ? 11.778 -9.400 9.830 1.00 37.91 89 LEU A C 1
ATOM 696 O O . LEU A 1 89 ? 11.874 -9.360 11.053 1.00 37.91 89 LEU A O 1
ATOM 700 N N . GLU A 1 90 ? 11.357 -10.481 9.180 1.00 34.72 90 GLU A N 1
ATOM 701 C CA . GLU A 1 90 ? 11.499 -11.809 9.781 1.00 34.72 90 GLU A CA 1
ATOM 702 C C . GLU A 1 90 ? 12.719 -12.476 9.148 1.00 34.72 90 GLU A C 1
ATOM 704 O O . GLU A 1 90 ? 12.892 -12.452 7.926 1.00 34.72 90 GLU A O 1
ATOM 709 N N . SER A 1 91 ? 13.604 -12.913 10.046 1.00 40.19 91 SER A N 1
ATOM 710 C CA . SER A 1 91 ? 14.916 -13.523 9.818 1.00 40.19 91 SER A CA 1
ATOM 711 C C . SER A 1 91 ? 14.834 -14.887 9.145 1.00 40.19 91 SER A C 1
ATOM 713 O O . SER A 1 91 ? 13.809 -15.578 9.333 1.00 40.19 91 SER A O 1
#

Foldseek 3Di:
DLAPFFKDAAPVPDDVVLQAVVVVCVVVVDQWDWDDDPRMIGIGGPPQDDDPPPHSHDPRNVCNVPDPVNVVSNCVSPVVDDDGDPDDDDD